Protein AF-A0A2A5DXL3-F1 (afdb_monomer_lite)

Radius of gyration: 17.7 Å; chains: 1; bounding box: 57×26×52 Å

Sequence (113 aa):
MAAIVIPQFSGVAKDSVDTAIKSNLQTVRSAIQVYKTVTKYFPVLSRDLTRTRTINGLKREALLKELPLNTSINKTNVNETTASKGTFTNKKGWNYNKTTGEFWADTTGHENF

Secondary structure (DSSP, 8-state):
--------HHHHHHHHHHHHHHHHHHHHHHHHHHHHHHHSS---HHHHTTS-EEETTEEE--S-SSPPPBTTTTB--EEEESSPTT---S--SEEEETTT--EEE--TT-TT-

Structure (mmCIF, N/CA/C/O backbone):
data_AF-A0A2A5DXL3-F1
#
_entry.id   AF-A0A2A5DXL3-F1
#
loop_
_atom_site.group_PDB
_atom_site.id
_atom_site.type_symbol
_atom_site.label_atom_id
_atom_site.label_alt_id
_atom_site.label_comp_id
_atom_site.label_asym_id
_atom_site.label_entity_id
_atom_site.label_seq_id
_atom_site.pdbx_PDB_ins_code
_atom_site.Cartn_x
_atom_site.Cartn_y
_atom_site.Cartn_z
_atom_site.occupancy
_atom_site.B_iso_or_equiv
_atom_site.auth_seq_id
_atom_site.auth_comp_id
_atom_site.auth_asym_id
_atom_site.auth_at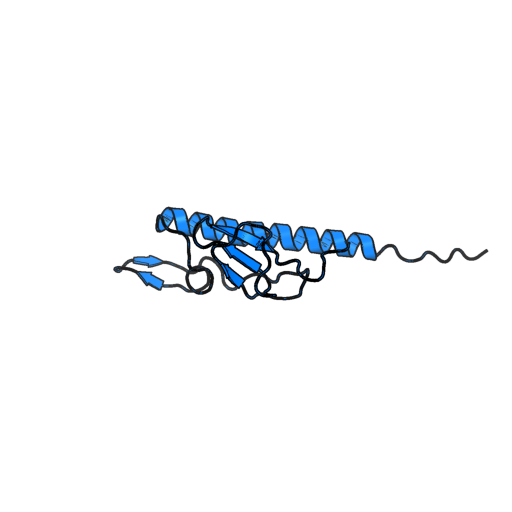om_id
_atom_site.pdbx_PDB_model_num
ATOM 1 N N . MET A 1 1 ? 40.196 6.006 -35.385 1.00 42.62 1 MET A N 1
ATOM 2 C CA . MET A 1 1 ? 39.197 4.973 -35.036 1.00 42.62 1 MET A CA 1
ATOM 3 C C . MET A 1 1 ? 38.246 5.602 -34.028 1.00 42.62 1 MET A C 1
ATOM 5 O O . MET A 1 1 ? 38.713 5.988 -32.967 1.00 42.62 1 MET A O 1
ATOM 9 N N . ALA A 1 2 ? 36.980 5.831 -34.381 1.00 40.50 2 ALA A N 1
ATOM 10 C CA . ALA A 1 2 ? 36.006 6.438 -33.471 1.00 40.50 2 ALA A CA 1
ATOM 11 C C . ALA A 1 2 ? 35.217 5.323 -32.775 1.00 40.50 2 ALA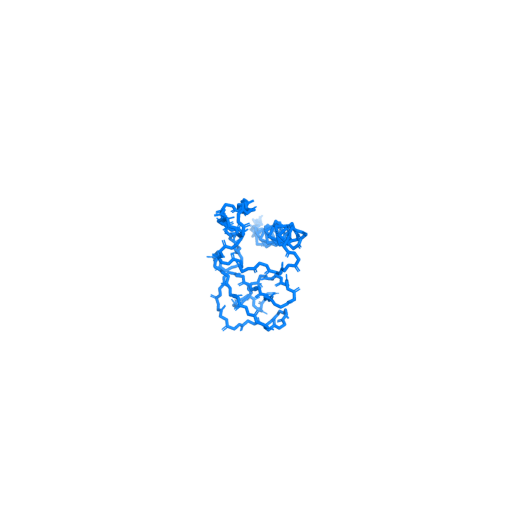 A C 1
ATOM 13 O O . ALA A 1 2 ? 34.498 4.574 -33.432 1.00 40.50 2 ALA A O 1
ATOM 14 N N . ALA A 1 3 ? 35.388 5.188 -31.461 1.00 53.69 3 ALA A N 1
ATOM 15 C CA . ALA A 1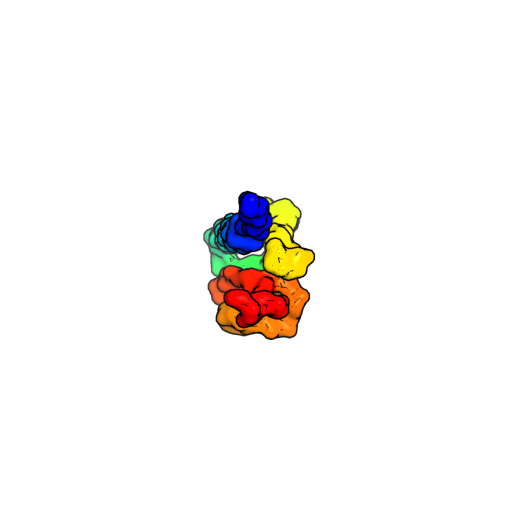 3 ? 34.557 4.319 -30.642 1.00 53.69 3 ALA A CA 1
ATOM 16 C C . ALA A 1 3 ? 33.210 5.016 -30.425 1.00 53.69 3 ALA A C 1
ATOM 18 O O . ALA A 1 3 ? 33.125 6.008 -29.702 1.00 53.69 3 ALA A O 1
ATOM 19 N N . ILE A 1 4 ? 32.159 4.516 -31.072 1.00 52.47 4 ILE A N 1
ATOM 20 C CA . ILE A 1 4 ? 30.789 4.895 -30.730 1.00 52.47 4 ILE A CA 1
ATOM 21 C C . ILE A 1 4 ? 30.461 4.160 -29.435 1.00 52.47 4 ILE A C 1
ATOM 23 O O . ILE A 1 4 ? 30.170 2.965 -29.431 1.00 52.47 4 ILE A O 1
ATOM 27 N N . VAL A 1 5 ? 30.566 4.874 -28.319 1.00 57.41 5 VAL A N 1
ATOM 28 C CA . VAL A 1 5 ? 30.031 4.406 -27.045 1.00 57.41 5 VAL A CA 1
ATOM 29 C C . VAL A 1 5 ? 28.514 4.520 -27.147 1.00 57.41 5 VAL A C 1
ATOM 31 O O . VAL A 1 5 ? 27.974 5.623 -27.189 1.00 57.41 5 VAL A O 1
ATOM 34 N N . ILE A 1 6 ? 27.821 3.384 -27.216 1.00 61.72 6 ILE A N 1
ATOM 35 C CA . ILE A 1 6 ? 26.372 3.348 -27.012 1.00 61.72 6 ILE A CA 1
ATOM 36 C C . ILE A 1 6 ? 26.149 3.625 -25.521 1.00 61.72 6 ILE A C 1
ATOM 38 O O . ILE A 1 6 ? 26.658 2.868 -24.691 1.00 61.72 6 ILE A O 1
ATOM 42 N N . PRO A 1 7 ? 25.444 4.700 -25.142 1.00 54.09 7 PRO A N 1
ATOM 43 C CA . PRO A 1 7 ? 25.304 5.037 -23.737 1.00 54.09 7 PRO A CA 1
ATOM 44 C C . PRO A 1 7 ? 24.520 3.964 -22.964 1.00 54.09 7 PRO A C 1
ATOM 46 O O . PRO A 1 7 ? 23.407 3.598 -23.339 1.00 54.09 7 PRO A O 1
ATOM 49 N N . GLN A 1 8 ? 25.076 3.497 -21.844 1.00 51.22 8 GLN A N 1
ATOM 50 C CA . GLN A 1 8 ? 24.519 2.454 -20.966 1.00 51.22 8 GLN A CA 1
ATOM 51 C C . GLN A 1 8 ? 23.339 2.948 -20.090 1.00 51.22 8 GLN A C 1
ATOM 53 O O . GLN A 1 8 ? 23.124 2.469 -18.976 1.00 51.22 8 GLN A O 1
ATOM 58 N N . PHE A 1 9 ? 22.547 3.918 -20.558 1.00 53.84 9 PHE A N 1
ATOM 59 C CA . PHE A 1 9 ? 21.462 4.512 -19.762 1.00 53.84 9 PHE A CA 1
ATOM 60 C C . PHE A 1 9 ? 20.310 3.535 -19.461 1.00 53.84 9 PHE A C 1
ATOM 62 O O . PHE A 1 9 ? 19.510 3.797 -18.564 1.00 53.84 9 PHE A O 1
ATOM 69 N N . SER A 1 10 ? 20.229 2.395 -20.156 1.00 57.28 10 SER A N 1
ATOM 70 C CA . SER A 1 10 ? 19.163 1.406 -19.948 1.00 57.28 10 SER A CA 1
ATOM 71 C C . SER A 1 10 ? 19.273 0.655 -18.614 1.00 57.28 10 SER A C 1
ATOM 73 O O . SER A 1 10 ? 18.246 0.391 -17.990 1.00 57.28 10 SER A O 1
ATOM 75 N N . GLY A 1 11 ? 20.490 0.358 -18.139 1.00 59.22 11 GLY A N 1
ATOM 76 C CA . GLY A 1 11 ? 20.701 -0.323 -16.852 1.00 59.22 11 GLY A CA 1
ATOM 77 C C . GLY A 1 11 ? 20.322 0.561 -15.663 1.00 59.22 11 GLY A C 1
ATOM 78 O O . GLY A 1 11 ? 19.522 0.171 -14.818 1.00 59.22 11 GLY A O 1
ATOM 79 N N . VAL A 1 12 ? 20.796 1.811 -15.673 1.00 61.53 12 VAL A N 1
ATOM 80 C CA . VAL A 1 12 ? 20.524 2.798 -14.614 1.00 61.53 12 VAL A CA 1
ATOM 81 C C . VAL A 1 12 ? 19.032 3.130 -14.520 1.00 61.53 12 VAL A C 1
ATOM 83 O O . VAL A 1 12 ? 18.494 3.278 -13.422 1.00 61.53 12 VAL A O 1
ATOM 86 N N . ALA A 1 13 ? 18.337 3.210 -15.659 1.00 65.00 13 ALA A N 1
ATOM 87 C CA . ALA A 1 13 ? 16.895 3.432 -15.679 1.00 65.00 13 ALA A CA 1
ATOM 88 C C . ALA A 1 13 ? 16.119 2.261 -15.048 1.00 65.00 13 ALA A C 1
ATOM 90 O O . ALA A 1 13 ? 15.195 2.499 -14.269 1.00 65.00 13 ALA A O 1
ATOM 91 N N . LYS A 1 14 ? 16.511 1.008 -15.323 1.00 68.44 14 LYS A N 1
ATOM 92 C CA . LYS A 1 14 ? 15.874 -0.182 -14.731 1.00 68.44 14 LYS A CA 1
ATOM 93 C C . LYS A 1 14 ? 16.070 -0.227 -13.211 1.00 68.44 14 LYS A C 1
ATOM 95 O O . LYS A 1 14 ? 15.094 -0.412 -12.483 1.00 68.44 14 LYS A O 1
ATOM 100 N N . ASP A 1 15 ? 17.285 0.030 -12.736 1.00 73.69 15 ASP A N 1
ATOM 101 C CA . ASP A 1 15 ? 17.602 0.040 -11.301 1.00 73.69 15 ASP A CA 1
ATOM 102 C C . ASP A 1 15 ? 16.883 1.174 -10.556 1.00 73.69 15 ASP A C 1
ATOM 104 O O . ASP A 1 15 ? 16.416 1.006 -9.423 1.00 73.69 15 ASP A O 1
ATOM 108 N N . SER A 1 16 ? 16.720 2.323 -11.216 1.00 77.56 16 SER A N 1
ATOM 109 C CA . SER A 1 16 ? 15.96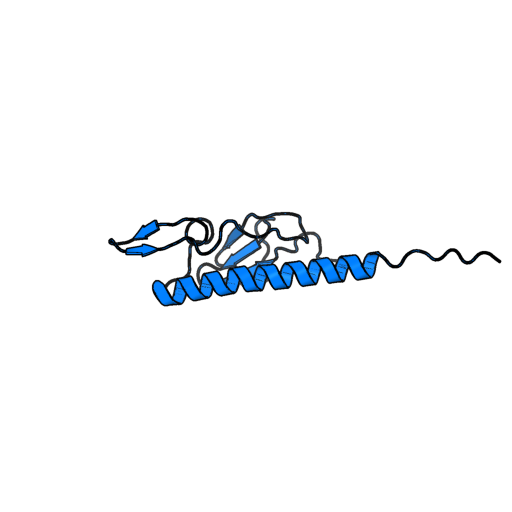4 3.456 -10.676 1.00 77.56 16 SER A CA 1
ATOM 110 C C . SER A 1 16 ? 14.473 3.130 -10.538 1.00 77.56 16 SER A C 1
ATOM 112 O O . SER A 1 16 ? 13.858 3.463 -9.523 1.00 77.56 16 SER A O 1
ATOM 114 N N . VAL A 1 17 ? 13.888 2.437 -11.523 1.00 80.38 17 VAL A N 1
ATOM 115 C CA . VAL A 1 17 ? 12.483 2.000 -11.482 1.00 80.38 17 VAL A CA 1
ATOM 116 C C . VAL A 1 17 ? 12.257 0.975 -10.369 1.00 80.38 17 VAL A C 1
ATOM 118 O O . VAL A 1 17 ? 11.304 1.124 -9.603 1.00 80.38 17 VAL A O 1
ATOM 121 N N . ASP A 1 18 ? 13.136 -0.019 -10.228 1.00 82.44 18 ASP A N 1
ATOM 122 C CA . ASP A 1 18 ? 13.014 -1.046 -9.183 1.00 82.44 18 ASP A CA 1
ATOM 123 C C . ASP A 1 18 ? 13.171 -0.447 -7.773 1.00 82.44 18 ASP A C 1
ATOM 125 O O . ASP A 1 18 ? 12.385 -0.731 -6.865 1.00 82.44 18 ASP A O 1
ATOM 129 N N . THR A 1 19 ? 14.121 0.475 -7.600 1.00 85.81 19 THR A N 1
ATOM 130 C CA . THR A 1 19 ? 14.301 1.210 -6.337 1.00 85.81 19 THR A CA 1
ATOM 131 C C . THR A 1 19 ? 13.058 2.028 -5.980 1.00 85.81 19 THR A C 1
ATOM 133 O O . THR A 1 19 ? 12.595 1.986 -4.834 1.00 85.81 19 THR A O 1
ATOM 136 N N . ALA A 1 20 ? 12.462 2.718 -6.958 1.00 86.12 20 ALA A N 1
ATOM 137 C CA . ALA A 1 20 ? 11.228 3.472 -6.755 1.00 86.12 20 ALA A CA 1
ATOM 138 C C . ALA A 1 20 ? 10.056 2.561 -6.349 1.00 86.12 20 ALA A C 1
ATOM 140 O O . ALA A 1 20 ? 9.333 2.870 -5.400 1.00 86.12 20 ALA A O 1
ATOM 141 N N . ILE A 1 21 ? 9.891 1.404 -7.000 1.00 86.62 21 ILE A N 1
ATOM 142 C CA . ILE A 1 21 ? 8.826 0.445 -6.664 1.00 86.62 21 ILE A CA 1
ATOM 143 C C . ILE A 1 21 ? 9.018 -0.113 -5.259 1.00 86.62 21 ILE A C 1
ATOM 145 O O . ILE A 1 21 ? 8.056 -0.164 -4.491 1.00 86.62 21 ILE A O 1
ATOM 149 N N . LYS A 1 22 ? 10.242 -0.495 -4.887 1.00 88.50 22 LYS A N 1
ATOM 150 C CA . LYS A 1 22 ? 10.556 -0.986 -3.537 1.00 88.50 22 LYS A CA 1
ATOM 151 C C . LYS A 1 22 ? 10.246 0.063 -2.468 1.00 88.50 22 LYS A C 1
ATOM 153 O O . LYS A 1 22 ? 9.596 -0.266 -1.474 1.00 88.50 22 LYS A O 1
ATOM 158 N N . SER A 1 23 ? 10.630 1.318 -2.699 1.00 90.19 23 SER A N 1
ATOM 159 C CA . SER A 1 23 ? 10.325 2.435 -1.795 1.00 90.19 23 SER A CA 1
ATOM 160 C C . SER A 1 23 ? 8.812 2.672 -1.655 1.00 90.19 23 SER A C 1
ATOM 162 O O . SER A 1 23 ? 8.281 2.775 -0.542 1.00 90.19 23 SER A O 1
ATOM 164 N N . ASN A 1 24 ? 8.083 2.648 -2.773 1.00 89.50 24 ASN A N 1
ATOM 165 C CA . ASN A 1 24 ? 6.627 2.795 -2.789 1.00 89.50 24 ASN A CA 1
ATOM 166 C C . ASN A 1 24 ? 5.923 1.632 -2.071 1.00 89.50 24 ASN A C 1
ATOM 168 O O . ASN A 1 24 ? 5.010 1.852 -1.270 1.00 89.50 24 ASN A O 1
ATOM 172 N N . LEU A 1 25 ? 6.381 0.395 -2.292 1.00 90.00 25 LEU A N 1
ATOM 173 C CA . LEU A 1 25 ? 5.887 -0.794 -1.595 1.00 90.00 25 LEU A CA 1
ATOM 174 C C . LEU A 1 25 ? 6.112 -0.693 -0.086 1.00 90.00 25 LEU A C 1
ATOM 176 O O . LEU A 1 25 ? 5.214 -1.040 0.680 1.00 90.00 25 LEU A O 1
ATOM 180 N N . GLN A 1 26 ? 7.285 -0.229 0.346 1.00 91.38 26 GLN A N 1
ATOM 181 C CA . GLN A 1 26 ? 7.588 -0.052 1.764 1.00 91.38 26 GLN A CA 1
ATOM 182 C C . GLN A 1 26 ? 6.652 0.979 2.398 1.00 91.38 26 GLN A C 1
ATOM 184 O O . GLN A 1 26 ? 6.057 0.698 3.436 1.00 91.38 26 GLN A O 1
ATOM 189 N N . THR A 1 27 ? 6.453 2.124 1.745 1.00 91.00 27 THR A N 1
ATOM 190 C CA . THR A 1 27 ? 5.549 3.180 2.222 1.00 91.00 27 THR A CA 1
ATOM 191 C C . THR A 1 27 ? 4.118 2.662 2.411 1.00 91.00 27 THR A C 1
ATOM 193 O O . THR A 1 27 ? 3.539 2.813 3.490 1.00 91.00 27 THR A O 1
ATOM 196 N N . VAL A 1 28 ? 3.555 1.978 1.406 1.00 90.94 28 VAL A N 1
ATOM 197 C CA . VAL A 1 28 ? 2.179 1.452 1.493 1.00 90.94 28 VAL A CA 1
ATOM 198 C C . VAL A 1 28 ? 2.071 0.327 2.520 1.00 90.94 28 VAL A C 1
ATOM 200 O O . VAL A 1 28 ? 1.115 0.295 3.292 1.00 90.94 28 VAL A O 1
ATOM 203 N N . ARG A 1 29 ? 3.049 -0.584 2.587 1.00 91.50 29 ARG A N 1
ATOM 204 C CA . ARG A 1 29 ? 3.036 -1.678 3.572 1.00 91.50 29 ARG A CA 1
ATOM 205 C C . ARG A 1 29 ? 3.118 -1.160 5.002 1.00 91.50 29 ARG A C 1
ATOM 207 O O . ARG A 1 29 ? 2.369 -1.650 5.844 1.00 91.50 29 ARG A O 1
ATOM 214 N N . SER A 1 30 ? 3.949 -0.154 5.265 1.00 91.06 30 SER A N 1
ATOM 215 C CA . SER A 1 30 ? 4.004 0.507 6.572 1.00 91.06 30 SER A CA 1
ATOM 216 C C . SER A 1 30 ? 2.652 1.123 6.937 1.00 91.06 30 SER A C 1
ATOM 218 O O . SER A 1 30 ? 2.155 0.902 8.039 1.00 91.06 30 SER A O 1
ATOM 220 N N . ALA A 1 31 ? 1.992 1.808 5.997 1.00 89.38 31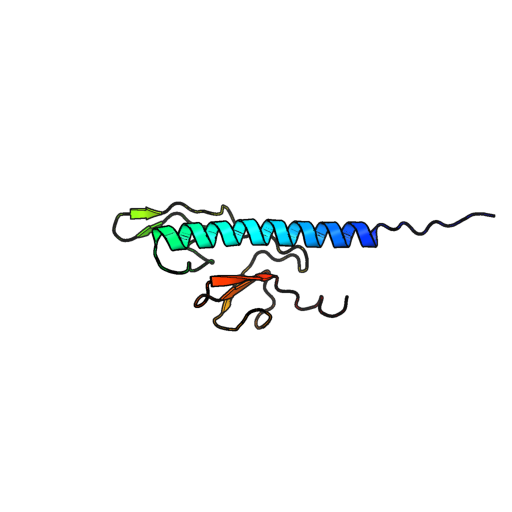 ALA A N 1
ATOM 221 C CA . ALA A 1 31 ? 0.655 2.355 6.222 1.00 89.38 31 ALA A CA 1
ATOM 222 C C . ALA A 1 31 ? -0.397 1.255 6.491 1.00 89.38 31 ALA A C 1
ATOM 224 O O . ALA A 1 31 ? -1.193 1.377 7.421 1.00 89.38 31 ALA A O 1
ATOM 225 N N . ILE A 1 32 ? -0.373 0.138 5.754 1.00 89.50 32 ILE A N 1
ATOM 226 C CA . ILE A 1 32 ? -1.255 -1.016 6.015 1.00 89.50 32 ILE A CA 1
ATOM 227 C C . ILE A 1 32 ? -1.011 -1.585 7.420 1.00 89.50 32 ILE A C 1
ATOM 229 O O . ILE A 1 32 ? -1.967 -1.911 8.127 1.00 89.50 32 ILE A O 1
ATOM 233 N N . GLN A 1 33 ? 0.250 -1.701 7.839 1.00 89.56 33 GLN A N 1
ATOM 234 C CA . GLN A 1 33 ? 0.600 -2.212 9.165 1.00 89.56 33 GLN A CA 1
ATOM 235 C C . GLN A 1 33 ? 0.093 -1.290 10.274 1.00 89.56 33 GLN A C 1
ATOM 237 O O . GLN A 1 33 ? -0.570 -1.772 11.192 1.00 89.56 33 GLN A O 1
ATOM 242 N N . VAL A 1 34 ? 0.324 0.021 10.162 1.00 89.19 34 VAL A N 1
ATOM 243 C CA . VAL A 1 34 ? -0.203 1.011 11.115 1.00 89.19 34 VAL A CA 1
ATOM 244 C C . VAL A 1 34 ? -1.732 0.969 11.153 1.00 89.19 34 VAL A C 1
ATOM 246 O O . VAL A 1 34 ? -2.332 1.007 12.224 1.00 89.19 34 VAL A O 1
ATOM 249 N N . TYR A 1 35 ? -2.400 0.807 10.011 1.00 87.31 35 TYR A N 1
ATOM 250 C CA . TYR A 1 35 ? -3.853 0.655 10.002 1.00 87.31 35 TYR A CA 1
ATOM 251 C C . TYR A 1 35 ? -4.302 -0.605 10.754 1.00 87.31 35 TYR A C 1
ATOM 253 O O . TYR A 1 35 ? -5.227 -0.559 11.573 1.00 87.31 35 TYR A O 1
ATOM 261 N N . LYS A 1 36 ? -3.636 -1.738 10.512 1.00 86.62 36 LYS A N 1
ATOM 262 C CA . LYS A 1 36 ? -3.963 -3.018 11.149 1.00 86.62 36 LYS A CA 1
ATOM 263 C C . LYS A 1 36 ? -3.747 -2.981 12.661 1.00 86.62 36 LYS A C 1
ATOM 265 O O . LYS A 1 36 ? -4.540 -3.576 13.390 1.00 86.62 36 LYS A O 1
ATOM 270 N N . THR A 1 37 ? -2.726 -2.288 13.163 1.00 87.00 37 THR A N 1
ATOM 271 C CA . THR A 1 37 ? -2.492 -2.205 14.616 1.00 87.00 37 THR A CA 1
ATOM 272 C C . THR A 1 37 ? -3.627 -1.473 15.332 1.00 87.00 37 THR A C 1
ATOM 274 O O . THR A 1 37 ? -4.063 -1.930 16.391 1.00 87.00 37 THR A O 1
ATOM 277 N N . VAL A 1 38 ? -4.164 -0.411 14.723 1.00 84.19 38 VAL A N 1
ATOM 278 C CA . VAL A 1 38 ? -5.237 0.420 15.301 1.00 84.19 38 VAL A CA 1
ATOM 279 C C . VAL A 1 38 ? -6.634 -0.178 15.074 1.00 84.19 38 VAL A C 1
ATOM 281 O O . VAL A 1 38 ? -7.559 0.077 15.844 1.00 84.19 38 VAL A O 1
ATOM 284 N N . THR A 1 39 ? -6.845 -0.940 14.000 1.00 83.50 39 THR A N 1
ATOM 285 C CA . THR A 1 39 ? -8.185 -1.434 13.615 1.00 83.50 39 THR A CA 1
ATOM 286 C C . THR A 1 39 ? -8.386 -2.920 13.879 1.00 83.50 39 THR A C 1
ATOM 288 O O . THR A 1 39 ? -9.529 -3.343 13.989 1.00 83.50 39 THR A O 1
ATOM 291 N N . LYS A 1 40 ? -7.301 -3.701 13.976 1.00 84.69 40 LYS A N 1
ATOM 292 C CA . LYS A 1 40 ? -7.265 -5.176 13.909 1.00 84.69 40 LYS A CA 1
ATOM 293 C C . LYS A 1 40 ? -7.681 -5.776 12.559 1.00 84.69 40 LYS A C 1
ATOM 295 O O . LYS A 1 40 ? -7.554 -6.985 12.385 1.00 84.69 40 LYS A O 1
ATOM 300 N N . TYR A 1 41 ? -8.085 -4.952 11.593 1.00 86.12 41 TYR A N 1
ATOM 301 C CA . TYR A 1 41 ? -8.540 -5.370 10.270 1.00 86.12 41 TYR A CA 1
ATOM 302 C C . TYR A 1 41 ? -7.611 -4.852 9.170 1.00 86.12 41 TYR A C 1
ATOM 304 O O . TYR A 1 41 ? -6.801 -3.946 9.367 1.00 86.12 41 TYR A O 1
ATOM 312 N N . PHE A 1 42 ? -7.724 -5.448 7.989 1.00 87.44 42 PHE A N 1
ATOM 313 C CA . PHE A 1 42 ? -7.044 -4.964 6.797 1.00 87.44 42 PHE A CA 1
ATOM 314 C C . PHE A 1 42 ? -7.817 -3.783 6.179 1.00 87.44 42 PHE A C 1
ATOM 316 O O . PHE A 1 42 ? -9.050 -3.823 6.153 1.00 87.44 42 PHE A O 1
ATOM 323 N N . PRO A 1 43 ? -7.128 -2.715 5.731 1.00 86.75 43 PRO A N 1
ATOM 324 C CA . PRO A 1 43 ? -7.783 -1.535 5.170 1.00 86.75 43 PRO A CA 1
ATOM 325 C C . PRO A 1 43 ? -8.428 -1.818 3.817 1.00 86.75 43 PRO A C 1
ATOM 327 O O . PRO A 1 43 ? -7.886 -2.557 3.001 1.00 86.75 43 PRO A O 1
ATOM 330 N N . VAL A 1 44 ? -9.509 -1.108 3.509 1.00 83.25 44 VAL A N 1
ATOM 331 C CA . VAL A 1 44 ? -9.948 -0.924 2.121 1.00 83.25 44 VAL A CA 1
ATOM 332 C C . VAL A 1 44 ? -9.095 0.197 1.519 1.00 83.25 44 VAL A C 1
ATOM 334 O O . VAL A 1 44 ? -9.349 1.377 1.771 1.00 83.25 44 VAL A O 1
ATOM 337 N N . LEU A 1 45 ? -8.033 -0.154 0.782 1.00 76.25 45 LEU A N 1
ATOM 338 C CA . LEU A 1 45 ? -6.993 0.788 0.329 1.00 76.25 45 LEU A CA 1
ATOM 339 C C . LEU A 1 45 ? -7.532 2.003 -0.427 1.00 76.25 45 LEU A C 1
ATOM 341 O O . LEU A 1 45 ? -7.024 3.110 -0.244 1.00 76.25 45 LEU A O 1
ATOM 345 N N . SER A 1 46 ? -8.567 1.812 -1.245 1.00 68.31 46 SER A N 1
ATOM 346 C CA . SER A 1 46 ? -9.205 2.881 -2.022 1.00 68.31 46 SER A CA 1
ATOM 347 C C . SER A 1 46 ? -9.803 4.008 -1.168 1.00 68.31 46 SER A C 1
ATOM 349 O O . SER A 1 46 ? -10.087 5.087 -1.692 1.00 68.31 46 SER A O 1
ATOM 351 N N . ARG A 1 47 ? -9.979 3.793 0.142 1.00 73.62 47 ARG A N 1
ATOM 352 C CA . ARG A 1 47 ? -10.635 4.752 1.036 1.00 73.62 47 ARG A CA 1
ATOM 353 C C . ARG A 1 47 ? -9.922 4.966 2.366 1.00 73.62 47 ARG A C 1
ATOM 355 O O . ARG A 1 47 ? -9.917 6.088 2.858 1.00 73.62 47 ARG A O 1
ATOM 362 N N . ASP A 1 48 ? -9.371 3.919 2.963 1.00 79.88 48 ASP A N 1
ATOM 363 C CA . ASP A 1 48 ? -9.005 3.928 4.380 1.00 79.88 48 ASP A CA 1
ATOM 364 C C . ASP A 1 48 ? -7.560 4.379 4.640 1.00 79.88 48 ASP A C 1
ATOM 366 O O . ASP A 1 48 ? -7.258 4.811 5.748 1.00 79.88 48 ASP A O 1
ATOM 370 N N . LEU A 1 49 ? -6.674 4.322 3.636 1.00 82.88 49 LEU A N 1
ATOM 371 C CA . LEU A 1 49 ? -5.318 4.874 3.767 1.00 82.88 49 LEU A CA 1
ATOM 372 C C . LEU A 1 49 ? -5.211 6.329 3.312 1.00 82.88 49 LEU A C 1
ATOM 374 O O . LEU A 1 49 ? -4.354 7.046 3.815 1.00 82.88 49 LEU A O 1
ATOM 378 N N . THR A 1 50 ? -6.058 6.764 2.379 1.00 84.56 50 THR A N 1
ATOM 379 C CA . THR A 1 50 ? -5.954 8.082 1.730 1.00 84.56 50 THR A CA 1
ATOM 380 C C . THR A 1 50 ? -6.914 9.132 2.279 1.00 84.56 50 THR A C 1
ATOM 382 O O . THR A 1 50 ? -6.857 10.292 1.876 1.00 84.56 50 THR A O 1
ATOM 385 N N . ARG A 1 51 ? -7.829 8.754 3.180 1.00 83.56 51 ARG A N 1
ATOM 386 C CA . ARG A 1 51 ? -8.830 9.671 3.740 1.00 83.56 51 ARG A CA 1
ATOM 387 C C . ARG A 1 51 ? -8.934 9.525 5.248 1.00 83.56 51 ARG A C 1
ATOM 389 O O . ARG A 1 51 ? -9.075 8.419 5.762 1.00 83.56 51 ARG A O 1
ATOM 396 N N . THR A 1 52 ? -8.972 10.661 5.937 1.00 83.31 52 THR A N 1
ATOM 397 C CA . THR A 1 52 ? -9.317 10.718 7.357 1.00 83.31 52 THR A CA 1
ATOM 398 C C . THR A 1 52 ? -10.790 10.354 7.538 1.00 83.31 52 THR A C 1
ATOM 400 O O . THR A 1 52 ? -11.657 10.866 6.824 1.00 83.31 52 THR A O 1
ATOM 403 N N . ARG A 1 53 ? -11.099 9.468 8.489 1.00 79.06 53 ARG A N 1
ATOM 404 C CA . ARG A 1 53 ? -12.476 9.036 8.774 1.00 79.06 53 ARG A CA 1
ATOM 405 C C . ARG A 1 53 ? -12.726 8.892 10.261 1.00 79.06 53 ARG A C 1
ATOM 407 O O . ARG A 1 53 ? -11.868 8.423 10.997 1.00 79.06 53 ARG A O 1
ATOM 414 N N . THR A 1 54 ? -13.947 9.192 10.675 1.00 80.31 54 THR A N 1
ATOM 415 C CA . THR A 1 54 ? -14.431 8.868 12.017 1.00 80.31 54 THR A CA 1
ATOM 416 C C . THR A 1 54 ? -15.192 7.550 11.959 1.00 80.31 54 THR A C 1
ATOM 418 O O . THR A 1 54 ? -16.182 7.439 11.236 1.00 80.31 54 THR A O 1
ATOM 421 N N . ILE A 1 55 ? -14.725 6.538 12.690 1.00 71.94 55 ILE A N 1
ATOM 422 C CA . ILE A 1 55 ? -15.397 5.235 12.814 1.00 71.94 55 ILE A CA 1
ATOM 423 C C . ILE A 1 55 ? -15.716 5.038 14.293 1.00 71.94 55 ILE A C 1
ATOM 425 O O . ILE A 1 55 ? -14.803 5.048 15.114 1.00 71.94 55 ILE A O 1
ATOM 429 N N . ASN A 1 56 ? -16.998 4.880 14.633 1.00 74.69 56 ASN A N 1
ATOM 430 C CA . ASN A 1 56 ? -17.477 4.744 16.017 1.00 74.69 56 ASN A CA 1
ATOM 431 C C . ASN A 1 56 ? -16.974 5.869 16.947 1.00 74.69 56 ASN A C 1
ATOM 433 O O . ASN A 1 56 ? -16.536 5.612 18.062 1.00 74.69 56 ASN A O 1
ATOM 437 N N . GLY A 1 57 ? -16.965 7.115 16.461 1.00 76.00 57 GLY A N 1
ATOM 438 C CA . GLY A 1 57 ? -16.500 8.281 17.228 1.00 76.00 57 GLY A CA 1
ATOM 439 C C . GLY A 1 57 ? -14.978 8.453 17.303 1.00 76.00 57 GLY A C 1
ATOM 440 O O . GLY A 1 57 ? -14.513 9.496 17.751 1.00 76.00 57 GLY A O 1
ATOM 441 N N . LEU A 1 58 ? -14.189 7.494 16.807 1.00 78.19 58 LEU A N 1
ATOM 442 C CA . LEU A 1 58 ? -12.730 7.594 16.765 1.00 78.19 58 LEU A CA 1
ATOM 443 C C . LEU A 1 58 ? -12.267 8.136 15.415 1.00 78.19 58 LEU A C 1
ATOM 445 O O . LEU A 1 58 ? -12.486 7.508 14.372 1.00 78.19 58 LEU A O 1
ATOM 449 N N . LYS A 1 59 ? -11.606 9.296 15.440 1.00 81.31 59 LYS A N 1
ATOM 450 C CA . LYS A 1 59 ? -10.955 9.876 14.265 1.00 81.31 59 LYS A CA 1
ATOM 451 C C . LYS A 1 59 ? -9.729 9.035 13.904 1.00 81.31 59 LYS A C 1
ATOM 453 O O . LYS A 1 59 ? -8.845 8.823 14.728 1.00 81.31 59 LYS A O 1
ATOM 458 N N . ARG A 1 60 ? -9.679 8.559 12.664 1.00 80.38 60 ARG A N 1
ATOM 459 C CA . ARG A 1 60 ? -8.528 7.889 12.058 1.00 80.38 60 ARG A CA 1
ATOM 460 C C . ARG A 1 60 ? -7.988 8.791 10.967 1.00 80.38 60 ARG A C 1
ATOM 462 O O . ARG A 1 60 ? -8.716 9.094 10.025 1.00 80.38 60 ARG A O 1
ATOM 469 N N . GLU A 1 61 ? -6.750 9.237 11.117 1.00 84.31 61 GLU A N 1
ATOM 470 C CA . GLU A 1 61 ? -6.096 10.083 10.122 1.00 84.31 61 GLU A CA 1
ATOM 471 C C . GLU A 1 61 ? -5.720 9.292 8.866 1.00 84.31 61 GLU A C 1
ATOM 473 O O . GLU A 1 61 ? -5.455 8.088 8.934 1.00 84.31 61 GLU A O 1
ATOM 478 N N . ALA A 1 62 ? -5.693 9.977 7.722 1.00 85.88 62 ALA A N 1
ATOM 479 C CA . ALA A 1 62 ? -5.108 9.431 6.505 1.00 85.88 62 ALA A CA 1
ATOM 480 C C . ALA A 1 62 ? -3.623 9.117 6.741 1.00 85.88 62 ALA A C 1
ATOM 482 O O . ALA A 1 62 ? -2.874 9.948 7.252 1.00 85.88 62 ALA A O 1
ATOM 483 N N . LEU A 1 63 ? -3.198 7.919 6.349 1.00 87.12 63 LEU A N 1
ATOM 484 C CA . LEU A 1 63 ? -1.806 7.474 6.466 1.00 87.12 63 LEU A CA 1
ATOM 485 C C . LEU A 1 63 ? -0.996 7.781 5.202 1.00 87.12 63 LEU A C 1
ATOM 487 O O . LEU A 1 63 ? 0.230 7.792 5.238 1.00 87.12 63 LEU A O 1
ATOM 491 N N . LEU A 1 64 ? -1.684 8.031 4.090 1.00 86.50 64 LEU A N 1
ATOM 492 C CA . LEU A 1 64 ? -1.121 8.409 2.803 1.00 86.50 64 LEU A CA 1
ATOM 493 C C . LEU A 1 64 ? -1.882 9.623 2.268 1.00 86.50 64 LEU A C 1
ATOM 495 O O . LEU A 1 64 ? -3.102 9.698 2.390 1.00 86.50 64 LEU A O 1
ATOM 499 N N . LYS A 1 65 ? -1.180 10.557 1.624 1.00 85.31 65 LYS A N 1
ATOM 500 C CA . LYS A 1 65 ? -1.832 11.650 0.883 1.00 85.31 65 LYS A CA 1
ATOM 501 C C . LYS A 1 65 ? -2.512 11.118 -0.379 1.00 85.31 65 LYS A C 1
ATOM 503 O O . LYS A 1 65 ? -3.649 11.463 -0.680 1.00 85.31 65 LYS A O 1
ATOM 508 N N . GLU A 1 66 ? -1.806 10.251 -1.093 1.00 85.62 66 GLU A N 1
ATOM 509 C CA . GLU A 1 66 ? -2.273 9.563 -2.288 1.00 85.62 66 GLU A CA 1
ATOM 510 C C . GLU A 1 66 ? -1.570 8.210 -2.422 1.00 85.62 66 GLU A C 1
ATOM 512 O O . GLU A 1 66 ? -0.573 7.937 -1.749 1.00 85.62 66 GLU A O 1
ATOM 517 N N . LEU A 1 67 ? -2.111 7.345 -3.277 1.00 87.25 67 LEU A N 1
ATOM 518 C CA . LEU A 1 67 ? -1.459 6.083 -3.604 1.00 87.25 67 LEU A CA 1
ATOM 519 C C . LEU A 1 67 ? -0.245 6.362 -4.497 1.00 87.25 67 LEU A C 1
ATOM 521 O O . LEU A 1 67 ? -0.377 7.113 -5.467 1.00 87.25 67 LEU A O 1
ATOM 525 N N . PRO A 1 68 ? 0.921 5.759 -4.208 1.00 89.06 68 PRO A N 1
ATOM 526 C CA . PRO A 1 68 ? 2.118 6.016 -4.989 1.00 89.06 68 PRO A CA 1
ATOM 527 C C . PRO A 1 68 ? 1.954 5.548 -6.435 1.00 89.06 68 PRO A C 1
ATOM 529 O O . PRO A 1 68 ? 1.188 4.633 -6.744 1.00 89.06 68 PRO A O 1
ATOM 532 N N . LEU A 1 69 ? 2.724 6.152 -7.333 1.00 89.44 69 LEU A N 1
ATOM 533 C CA . LEU A 1 69 ? 2.802 5.733 -8.725 1.00 89.44 69 LEU A CA 1
ATOM 534 C C . LEU A 1 69 ? 3.565 4.409 -8.839 1.00 89.44 69 LEU A C 1
ATOM 536 O O . LEU A 1 69 ? 4.700 4.299 -8.376 1.00 89.44 69 LEU A O 1
ATOM 540 N N . ASN A 1 70 ? 2.978 3.406 -9.490 1.00 86.75 70 ASN A N 1
ATOM 541 C CA . ASN A 1 70 ? 3.758 2.284 -9.995 1.00 86.75 70 ASN A CA 1
ATOM 542 C C . ASN A 1 70 ? 4.492 2.743 -11.259 1.00 86.75 70 ASN A C 1
ATOM 544 O O . ASN A 1 70 ? 3.864 2.964 -12.297 1.00 86.75 70 ASN A O 1
ATOM 548 N N . THR A 1 71 ? 5.811 2.884 -11.158 1.00 84.69 71 THR A N 1
ATOM 549 C CA . THR A 1 71 ? 6.688 3.349 -12.237 1.00 84.69 71 THR A CA 1
ATOM 550 C C . THR A 1 71 ? 6.858 2.333 -13.363 1.00 84.69 71 THR A C 1
ATOM 552 O O . THR A 1 71 ? 7.199 2.752 -14.464 1.00 84.69 71 THR A O 1
ATOM 555 N N . SER A 1 72 ? 6.569 1.040 -13.156 1.00 78.88 72 SER A N 1
ATOM 556 C CA . SER A 1 72 ? 6.594 0.058 -14.252 1.00 78.88 72 SER A CA 1
ATOM 557 C C . SER A 1 72 ? 5.546 0.380 -15.310 1.00 78.88 72 SER A C 1
ATOM 559 O O . SER A 1 72 ? 5.848 0.401 -16.489 1.00 78.88 72 SER A O 1
ATOM 561 N N . ILE A 1 73 ? 4.320 0.688 -14.891 1.00 83.00 73 ILE A N 1
ATOM 562 C CA . ILE A 1 73 ? 3.155 0.809 -15.787 1.00 83.00 73 ILE A CA 1
ATOM 563 C C . ILE A 1 73 ? 2.479 2.184 -15.719 1.00 83.00 73 ILE A C 1
ATOM 565 O O . ILE A 1 73 ? 1.365 2.357 -16.216 1.00 83.00 73 ILE A O 1
ATOM 569 N N . ASN A 1 74 ? 3.139 3.146 -15.071 1.00 85.31 74 ASN A N 1
ATOM 570 C CA . ASN A 1 74 ? 2.721 4.537 -14.907 1.00 85.31 74 ASN A CA 1
ATOM 571 C C . ASN A 1 74 ? 1.270 4.703 -14.410 1.00 85.31 74 ASN A C 1
ATOM 573 O O . ASN A 1 74 ? 0.472 5.454 -14.974 1.00 85.31 74 ASN A O 1
ATOM 577 N N . LYS A 1 75 ? 0.901 3.966 -13.355 1.00 87.31 75 LYS A N 1
ATOM 578 C CA . LYS A 1 75 ? -0.457 3.969 -12.785 1.00 87.31 75 LYS A CA 1
ATOM 579 C C . LYS A 1 75 ? -0.431 4.030 -11.260 1.00 87.31 75 LYS A C 1
ATOM 581 O O . LYS A 1 75 ? 0.373 3.361 -10.623 1.00 87.31 75 LYS A O 1
ATOM 586 N N . THR A 1 76 ? -1.347 4.793 -10.669 1.00 86.69 76 THR A N 1
ATOM 587 C CA . THR A 1 76 ? -1.504 4.953 -9.205 1.00 86.69 76 THR A CA 1
ATOM 588 C C . THR A 1 76 ? -2.666 4.141 -8.630 1.00 86.69 76 THR A C 1
ATOM 590 O O . THR A 1 76 ? -2.800 3.987 -7.419 1.00 86.69 76 THR A O 1
ATOM 593 N N . ASN A 1 77 ? -3.545 3.622 -9.488 1.00 88.19 77 ASN A N 1
ATOM 594 C CA . ASN A 1 77 ? -4.767 2.948 -9.064 1.00 88.19 77 ASN A CA 1
ATOM 595 C C . ASN A 1 77 ? -4.502 1.519 -8.575 1.00 88.19 77 ASN A C 1
ATOM 597 O O . ASN A 1 77 ? -3.578 0.849 -9.025 1.00 88.19 77 ASN A O 1
ATOM 601 N N . VAL A 1 78 ? -5.339 1.052 -7.651 1.00 88.88 78 VAL A N 1
ATOM 602 C CA . VAL A 1 78 ? -5.210 -0.257 -7.001 1.00 88.88 78 VAL A CA 1
ATOM 603 C C . VAL A 1 78 ? -6.358 -1.163 -7.443 1.00 88.88 78 VAL A C 1
ATOM 605 O O . VAL A 1 78 ? -7.510 -0.734 -7.500 1.00 88.88 78 VAL A O 1
ATOM 608 N N . ASN A 1 79 ? -6.041 -2.415 -7.747 1.00 89.62 79 ASN A N 1
ATOM 609 C CA . ASN A 1 79 ? -6.983 -3.515 -7.866 1.00 89.62 79 ASN A CA 1
ATOM 610 C C . ASN A 1 79 ? -7.122 -4.190 -6.495 1.00 89.62 79 ASN A C 1
ATOM 612 O O . ASN A 1 79 ? -6.185 -4.828 -6.011 1.00 89.62 79 ASN A O 1
ATOM 616 N N . GLU A 1 80 ? -8.280 -4.036 -5.858 1.00 88.38 80 GLU A N 1
ATOM 617 C CA . GLU A 1 80 ? -8.603 -4.762 -4.630 1.00 88.38 80 GLU A CA 1
ATOM 618 C C . GLU A 1 80 ? -9.138 -6.151 -4.993 1.00 88.38 80 GLU A C 1
ATOM 620 O O . GLU A 1 80 ? -10.165 -6.284 -5.657 1.00 88.38 80 GLU A O 1
ATOM 625 N N . THR A 1 81 ? -8.438 -7.195 -4.562 1.00 87.88 81 THR A N 1
ATOM 626 C CA . THR A 1 81 ? -8.707 -8.588 -4.929 1.00 87.88 81 THR A CA 1
ATOM 627 C C . THR A 1 81 ? -8.697 -9.497 -3.699 1.00 87.88 81 THR A C 1
ATOM 629 O O . THR A 1 81 ? -8.372 -9.079 -2.587 1.00 87.88 81 THR A O 1
ATOM 632 N N . THR A 1 82 ? -9.084 -10.752 -3.889 1.00 89.56 82 THR A N 1
ATOM 633 C CA . THR A 1 82 ? -8.854 -11.859 -2.946 1.00 89.56 82 THR A CA 1
ATOM 634 C C . THR A 1 82 ? -7.858 -12.878 -3.499 1.00 89.56 82 THR A C 1
ATOM 636 O O . THR A 1 82 ? -7.578 -13.874 -2.837 1.00 89.56 82 THR A O 1
ATOM 639 N N . ALA A 1 83 ? -7.340 -12.653 -4.710 1.00 86.81 83 ALA A N 1
ATOM 640 C CA . ALA A 1 83 ? -6.381 -13.536 -5.353 1.00 86.81 83 ALA A CA 1
ATOM 641 C C . ALA A 1 83 ? -5.006 -13.476 -4.674 1.00 86.81 83 ALA A C 1
ATOM 643 O O . ALA A 1 83 ? -4.624 -12.460 -4.086 1.00 86.81 83 ALA A O 1
ATOM 644 N N . SER A 1 84 ? -4.249 -14.564 -4.781 1.00 86.31 84 SER A N 1
ATOM 645 C CA . SER A 1 84 ? -2.886 -14.644 -4.261 1.00 86.31 84 SER A CA 1
ATOM 646 C C . SER A 1 84 ? -1.941 -13.704 -5.005 1.00 86.31 84 SER A C 1
ATOM 648 O O . SER A 1 84 ? -2.146 -13.383 -6.186 1.00 86.31 84 SER A O 1
ATOM 650 N N . LYS A 1 85 ? -0.872 -13.298 -4.316 1.00 84.25 85 LYS A N 1
ATOM 651 C CA . LYS 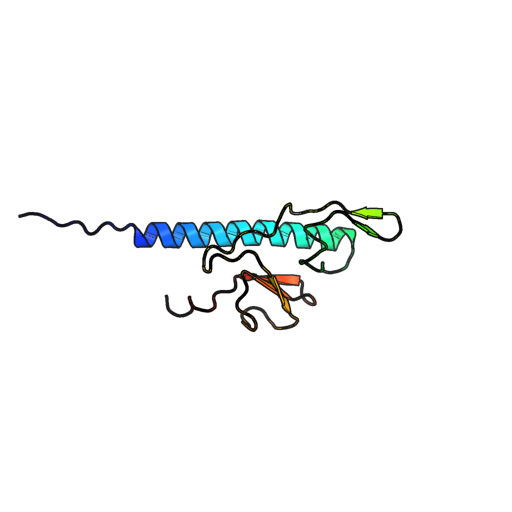A 1 85 ? 0.206 -12.488 -4.885 1.00 84.25 85 LYS A CA 1
ATOM 652 C C . LYS A 1 85 ? 0.684 -13.044 -6.234 1.00 84.25 85 LYS A C 1
ATOM 654 O O . LYS A 1 85 ? 0.907 -14.241 -6.373 1.00 84.25 85 LYS A O 1
ATOM 659 N N . GLY A 1 86 ? 0.872 -12.151 -7.207 1.00 78.44 86 GLY A N 1
ATOM 660 C CA . GLY A 1 86 ? 1.285 -12.508 -8.572 1.00 78.44 86 GLY A CA 1
ATOM 661 C C . GLY A 1 86 ? 0.124 -12.811 -9.522 1.00 78.44 86 GLY A C 1
ATOM 662 O O . GLY A 1 86 ? 0.353 -13.009 -10.707 1.00 78.44 86 GLY A O 1
ATOM 663 N N . THR A 1 87 ? -1.123 -12.792 -9.042 1.00 80.44 87 THR A N 1
ATOM 664 C CA . THR A 1 87 ? -2.292 -12.844 -9.927 1.00 80.44 87 THR A CA 1
ATOM 665 C C . THR A 1 87 ? -2.592 -11.450 -10.475 1.00 80.44 87 THR A C 1
ATOM 667 O O . THR A 1 87 ? -2.822 -10.518 -9.699 1.00 80.44 87 THR A O 1
ATOM 670 N N . PHE A 1 88 ? -2.654 -11.313 -11.800 1.00 75.31 88 PHE A N 1
ATOM 671 C CA . PHE A 1 88 ? -2.958 -10.054 -12.482 1.00 75.31 88 PHE A CA 1
ATOM 672 C C . PHE A 1 88 ? -4.321 -10.156 -13.176 1.00 75.31 88 PHE A C 1
ATOM 674 O O . PHE A 1 88 ? -4.471 -10.825 -14.191 1.00 75.31 88 PHE A O 1
ATOM 681 N N . THR A 1 89 ? -5.351 -9.546 -12.587 1.00 65.50 89 THR A N 1
ATOM 682 C CA . THR A 1 89 ? -6.748 -9.665 -13.066 1.00 65.50 89 THR A CA 1
ATOM 683 C C . THR A 1 89 ? -7.274 -8.389 -13.708 1.00 65.50 89 THR A C 1
ATOM 685 O O . THR A 1 89 ? -8.096 -8.449 -14.613 1.00 65.50 89 THR A O 1
ATOM 688 N N . ASN A 1 90 ? -6.781 -7.229 -13.277 1.00 70.38 90 ASN A N 1
ATOM 689 C CA . ASN A 1 90 ? -7.159 -5.929 -13.811 1.00 70.38 90 ASN A CA 1
ATOM 690 C C . ASN A 1 90 ? -5.896 -5.086 -13.895 1.00 70.38 90 ASN A C 1
ATOM 692 O O . ASN A 1 90 ? -5.338 -4.788 -12.846 1.00 70.38 90 ASN A O 1
ATOM 696 N N . LYS A 1 91 ? -5.491 -4.682 -15.109 1.00 75.88 91 LYS A N 1
ATOM 697 C CA . LYS A 1 91 ? -4.297 -3.861 -15.404 1.00 75.88 91 LYS A CA 1
ATOM 698 C C . LYS A 1 91 ? -4.339 -2.494 -14.691 1.00 75.88 91 LYS A C 1
ATOM 700 O O . LYS A 1 91 ? -4.585 -1.455 -15.324 1.00 75.88 91 LYS A O 1
ATOM 705 N N . LYS A 1 92 ? -4.149 -2.478 -13.378 1.00 86.00 92 LYS A N 1
ATOM 706 C CA . LYS A 1 92 ? -4.097 -1.304 -12.491 1.00 86.00 92 LYS A CA 1
ATOM 707 C C . LYS A 1 92 ? -2.647 -1.061 -12.101 1.00 86.00 92 LYS A C 1
ATOM 709 O O . LYS A 1 92 ? -1.808 -1.856 -12.459 1.00 86.00 92 LYS A O 1
ATOM 714 N N . GLY A 1 93 ? -2.344 0.029 -11.403 1.00 87.31 93 GLY A N 1
ATOM 715 C CA . GLY A 1 93 ? -1.006 0.279 -10.854 1.00 87.31 93 GLY A CA 1
ATOM 716 C C . GLY A 1 93 ? -0.562 -0.798 -9.866 1.00 87.31 93 GLY A C 1
ATOM 717 O O . GLY A 1 93 ? 0.556 -1.294 -9.919 1.00 87.31 93 GLY A O 1
ATOM 718 N N . TRP A 1 94 ? -1.454 -1.189 -8.969 1.00 89.38 94 TRP A N 1
ATOM 719 C CA . TRP A 1 94 ? -1.122 -2.061 -7.851 1.00 89.38 94 TRP A CA 1
ATOM 720 C C . TRP A 1 94 ? -2.186 -3.119 -7.645 1.00 89.38 94 TRP A C 1
ATOM 722 O O . TRP A 1 94 ? -3.343 -2.924 -8.012 1.00 89.38 94 TRP A O 1
ATOM 732 N N . ASN A 1 95 ? -1.812 -4.204 -6.983 1.00 89.44 95 ASN A N 1
ATOM 733 C CA . ASN A 1 95 ? -2.733 -5.229 -6.528 1.00 89.44 95 ASN A CA 1
ATOM 734 C C . ASN A 1 95 ? -2.670 -5.335 -5.007 1.00 89.44 95 ASN A C 1
ATOM 736 O O . ASN A 1 95 ? -1.598 -5.257 -4.397 1.00 89.44 95 ASN A O 1
ATOM 740 N N . TYR A 1 96 ? -3.841 -5.514 -4.409 1.00 91.00 96 TYR A N 1
ATOM 741 C CA . TYR A 1 96 ? -3.997 -5.634 -2.975 1.00 91.00 96 TYR A CA 1
ATOM 742 C C . TYR A 1 96 ? -4.958 -6.752 -2.620 1.00 91.00 96 TYR A C 1
ATOM 744 O O . TYR A 1 96 ? -6.123 -6.720 -3.021 1.00 91.00 96 TYR A O 1
ATOM 752 N N . ASN A 1 97 ? -4.490 -7.713 -1.832 1.00 90.94 97 ASN A N 1
ATOM 753 C CA . ASN A 1 97 ? -5.346 -8.743 -1.280 1.00 90.94 97 ASN A CA 1
ATOM 754 C C . ASN A 1 97 ? -5.970 -8.249 0.032 1.00 90.94 97 ASN A C 1
ATOM 756 O O . ASN A 1 97 ? -5.287 -8.117 1.047 1.00 90.94 97 ASN A O 1
ATOM 760 N N . LYS A 1 98 ? -7.284 -8.011 0.025 1.00 87.88 98 LYS A N 1
ATOM 761 C CA . LYS A 1 98 ? -8.023 -7.505 1.197 1.00 87.88 98 LYS A CA 1
ATOM 762 C C . LYS A 1 98 ? -8.158 -8.517 2.342 1.00 87.88 98 LYS A C 1
ATOM 764 O O . LYS A 1 98 ? -8.479 -8.131 3.461 1.00 87.88 98 LYS A O 1
ATOM 769 N N . THR A 1 99 ? -7.919 -9.798 2.070 1.00 89.00 99 THR A N 1
ATOM 770 C CA . THR A 1 99 ? -8.003 -10.883 3.055 1.00 89.00 99 THR A CA 1
ATOM 771 C C . THR A 1 99 ? -6.660 -11.122 3.740 1.00 89.00 99 THR A C 1
ATOM 773 O O . THR A 1 99 ? -6.620 -11.338 4.949 1.00 89.00 99 THR A O 1
ATOM 776 N N . THR A 1 100 ? -5.556 -11.073 2.988 1.00 88.38 100 THR A N 1
ATOM 777 C CA . THR A 1 100 ? -4.203 -11.359 3.503 1.00 88.38 100 THR A CA 1
ATOM 778 C C . THR A 1 100 ? -3.392 -10.098 3.811 1.00 88.38 100 THR A C 1
ATOM 780 O O . THR A 1 100 ? -2.409 -10.160 4.550 1.00 88.38 100 THR A O 1
ATOM 783 N N . GLY A 1 101 ? -3.792 -8.944 3.269 1.00 86.19 101 GLY A N 1
ATOM 784 C CA . GLY A 1 101 ? -3.059 -7.682 3.358 1.00 86.19 101 GLY A CA 1
ATOM 785 C C . GLY A 1 101 ? -1.861 -7.584 2.416 1.00 86.19 101 GLY A C 1
ATOM 786 O O . GLY A 1 101 ? -1.091 -6.625 2.509 1.00 86.19 101 GLY A O 1
ATOM 787 N N . GLU A 1 102 ? -1.674 -8.563 1.532 1.00 89.31 102 GLU A N 1
ATOM 788 C CA . GLU A 1 102 ? -0.580 -8.554 0.571 1.00 89.31 102 GLU A CA 1
ATOM 789 C C . GLU A 1 102 ? -0.744 -7.409 -0.426 1.00 89.31 102 GLU A C 1
ATOM 791 O O . GLU A 1 102 ? -1.813 -7.202 -0.993 1.00 89.31 102 GLU A O 1
ATOM 796 N N . PHE A 1 103 ? 0.346 -6.684 -0.662 1.00 89.81 103 PHE A N 1
ATOM 797 C CA . PHE A 1 103 ? 0.407 -5.582 -1.614 1.00 89.81 103 PHE A CA 1
ATOM 798 C C . PHE A 1 103 ? 1.584 -5.795 -2.565 1.00 89.81 103 PHE A C 1
ATOM 800 O O . PHE A 1 103 ? 2.722 -6.007 -2.111 1.00 89.81 103 PHE A O 1
ATOM 807 N N . TRP A 1 104 ? 1.316 -5.772 -3.871 1.00 90.00 104 TRP A N 1
ATOM 808 C CA . TRP A 1 104 ? 2.319 -5.982 -4.914 1.00 90.00 104 TRP A CA 1
ATOM 809 C C . TRP A 1 104 ? 2.077 -5.095 -6.135 1.00 90.00 104 TRP A C 1
ATOM 811 O O . TRP A 1 104 ? 0.957 -4.666 -6.409 1.00 90.00 104 TRP A O 1
ATOM 821 N N . ALA A 1 105 ? 3.161 -4.810 -6.855 1.00 87.94 105 ALA A N 1
ATOM 822 C CA . ALA A 1 105 ? 3.104 -4.103 -8.123 1.00 87.94 105 ALA A CA 1
ATOM 823 C C . ALA A 1 105 ? 2.372 -4.957 -9.158 1.00 87.94 105 ALA A C 1
ATOM 825 O O . ALA A 1 105 ? 2.581 -6.168 -9.234 1.00 87.94 105 ALA A O 1
ATOM 826 N N . ASP A 1 106 ? 1.516 -4.326 -9.951 1.00 86.44 106 ASP A N 1
ATOM 827 C CA . ASP A 1 106 ? 1.079 -4.925 -11.203 1.00 86.44 106 ASP A CA 1
ATOM 828 C C . ASP A 1 106 ? 2.215 -4.780 -12.227 1.00 86.44 106 ASP A C 1
ATOM 830 O O . ASP A 1 106 ? 2.739 -3.683 -12.440 1.00 86.44 106 ASP A O 1
ATOM 834 N N . THR A 1 107 ? 2.633 -5.897 -12.812 1.00 77.12 107 THR A N 1
ATOM 835 C CA . THR A 1 107 ? 3.686 -5.950 -13.832 1.00 77.12 107 THR A CA 1
ATOM 836 C C . THR A 1 107 ? 3.136 -6.417 -15.174 1.00 77.12 107 THR A C 1
ATOM 838 O O . THR A 1 107 ? 3.916 -6.798 -16.044 1.00 77.12 107 THR A O 1
ATOM 841 N N . THR A 1 108 ? 1.809 -6.402 -15.361 1.00 73.44 108 THR A N 1
ATOM 842 C CA . THR A 1 108 ? 1.179 -6.826 -16.616 1.00 73.44 108 THR A CA 1
ATOM 843 C C . THR A 1 108 ? 1.752 -6.013 -17.774 1.00 73.44 108 THR A C 1
ATOM 845 O O . THR A 1 108 ? 1.668 -4.782 -17.776 1.00 73.44 108 THR A O 1
ATOM 848 N N . GLY A 1 109 ? 2.324 -6.691 -18.768 1.00 61.00 109 GLY A N 1
ATOM 849 C CA . GLY A 1 109 ? 3.024 -6.053 -19.893 1.00 61.00 109 GLY A CA 1
ATOM 850 C C . GLY A 1 109 ? 4.529 -5.803 -19.701 1.00 61.00 109 GLY A C 1
ATOM 851 O O . GLY A 1 109 ? 5.179 -5.374 -20.648 1.00 61.00 109 GLY A O 1
ATOM 852 N N . HIS A 1 110 ? 5.100 -6.123 -18.534 1.00 60.00 110 HIS A N 1
ATOM 853 C CA . HIS A 1 110 ? 6.552 -6.154 -18.264 1.00 60.00 110 HIS A CA 1
ATOM 854 C C . HIS A 1 110 ? 7.059 -7.576 -17.975 1.00 60.00 110 HIS A C 1
ATOM 856 O O . HIS A 1 110 ? 8.085 -7.768 -17.334 1.00 60.00 110 HIS A O 1
ATOM 862 N N . GLU A 1 111 ? 6.321 -8.575 -18.451 1.00 53.62 111 GLU A N 1
ATOM 863 C CA . GLU A 1 111 ? 6.478 -9.999 -18.121 1.00 53.62 111 GLU A CA 1
ATOM 864 C C . GLU A 1 111 ? 7.690 -10.641 -18.824 1.00 53.62 111 GLU A C 1
ATOM 866 O O . GLU A 1 111 ? 8.085 -11.747 -18.479 1.00 53.62 111 GLU A O 1
ATOM 871 N N . ASN A 1 112 ? 8.307 -9.915 -19.766 1.00 40.53 112 ASN A N 1
ATOM 872 C CA . ASN A 1 112 ? 9.387 -10.377 -20.640 1.00 40.53 112 ASN A CA 1
ATOM 873 C C . ASN A 1 112 ? 10.622 -9.451 -20.603 1.00 40.53 112 ASN A C 1
ATOM 875 O O . ASN A 1 112 ? 11.074 -8.996 -21.654 1.00 40.53 112 ASN A O 1
ATOM 879 N N . PHE A 1 113 ? 11.162 -9.144 -19.420 1.00 39.53 113 PHE A N 1
ATOM 880 C CA . PHE A 1 113 ? 12.477 -8.495 -19.301 1.00 39.53 113 PHE A CA 1
ATOM 881 C C . PHE A 1 113 ? 13.462 -9.329 -18.500 1.00 39.53 113 PHE A C 1
ATOM 883 O O . PHE A 1 113 ? 13.117 -9.676 -17.349 1.00 39.53 113 PHE A O 1
#

pLDDT: mean 79.45, std 12.85, range [39.53, 91.5]

Foldseek 3Di:
DDDPDPDPVVVVVVVVLVVLQVVLQVLVLVLQVVVCVVPVFGDPVVDQQCQWDQDPNDTDHRSDVAQDANSLLRARDEDEDCDDPPDDDDPGQWYARRHPRDIDGDNVVVPDD